Protein AF-A0A0N8JZ77-F1 (afdb_monomer)

Radius of gyration: 32.62 Å; Cα contacts (8 Å, |Δi|>4): 196; chains: 1; bounding box: 46×74×104 Å

InterPro domains:
  IPR001368 TNFR/NGFR cysteine-rich region [PF00020] (87-118)
  IPR001368 TNFR/NGFR cysteine-rich region [PF00020] (121-158)
  IPR001368 TNFR/NGFR cysteine-rich region [PS00652] (81-118)
  IPR001368 TNFR/NGFR cysteine-rich region [PS50050] (80-118)
  IPR001368 TNFR/NGFR cysteine-rich region [SM00208] (81-118)
  IPR001368 TNFR/NGFR cysteine-rich region [SM00208] (121-158)
  IPR017349 Tumour necrosis factor receptor 3 [PTHR47607] (56-156)

Nearest PDB structures (foldseek):
  9cu8-assembly1_B  TM=8.442E-01  e=9.327E-06  Homo sapiens
  4mxw-assembly2_R  TM=9.140E-01  e=1.521E-05  Homo sapiens
  3alq-assembly2_V  TM=8.943E-01  e=3.367E-05  Homo sapiens
  8hlb-assembly1_A  TM=8.455E-01  e=4.570E-05  Homo sapiens
  4mxw-assembly1_S  TM=8.522E-01  e=1.460E-04  Homo sapiens

Foldseek 3Di:
DDDDDDDDDDDDPDDDDDDDDDDDDDDDDDDDDDDDDPDVPVVVVVVVVVVVVVVVVVVVVVVVVVQVVQAWDADDPVLDDPDPQQWDQPVVRNTIAGFDAWQWEFDDPDDNGGGTDIDGADPQFTGQGRHNHHTHGHDDFDVVVVDDDPDDDDNRHD

Mean predicted aligned error: 17.93 Å

Structure (mmCIF, N/CA/C/O backbone):
data_AF-A0A0N8JZ77-F1
#
_entry.id   AF-A0A0N8JZ77-F1
#
loop_
_atom_site.group_PDB
_atom_site.id
_atom_site.type_symbol
_atom_site.label_atom_id
_atom_site.label_alt_id
_atom_site.label_comp_id
_atom_site.label_asym_id
_atom_site.label_entity_id
_atom_site.label_seq_id
_atom_site.pdbx_PDB_ins_code
_atom_site.Cartn_x
_atom_site.Cartn_y
_atom_site.Cartn_z
_atom_site.occupancy
_atom_site.B_iso_or_equiv
_atom_site.auth_seq_id
_atom_site.auth_comp_id
_atom_site.auth_asym_id
_atom_site.auth_atom_id
_atom_site.pdbx_PDB_model_num
ATOM 1 N N . GLU A 1 1 ? -6.854 43.887 65.349 1.00 35.38 1 GLU A N 1
ATOM 2 C CA . GLU A 1 1 ? -5.482 44.044 64.811 1.00 35.38 1 GLU A CA 1
ATOM 3 C C . GLU A 1 1 ? -5.441 43.736 63.310 1.00 35.38 1 GLU A C 1
ATOM 5 O O . GLU A 1 1 ? -6.098 42.796 62.889 1.00 35.38 1 GLU A O 1
ATOM 10 N N . LEU A 1 2 ? -4.995 44.686 62.472 1.00 38.28 2 LEU A N 1
ATOM 11 C CA . LEU A 1 2 ? -3.652 44.780 61.836 1.00 38.28 2 LEU A CA 1
ATOM 12 C C . LEU A 1 2 ? -3.409 43.633 60.824 1.00 38.28 2 LEU A C 1
ATOM 14 O O . LEU A 1 2 ? -3.350 42.488 61.238 1.00 38.28 2 LEU A O 1
ATOM 18 N N . ALA A 1 3 ? -3.403 43.800 59.494 1.00 33.81 3 ALA A N 1
ATOM 19 C CA . ALA A 1 3 ? -2.662 44.680 58.566 1.00 33.81 3 ALA A CA 1
ATOM 20 C C . ALA A 1 3 ? -1.629 43.874 57.737 1.00 33.81 3 ALA A C 1
ATOM 22 O O . ALA A 1 3 ? -0.819 43.148 58.301 1.00 33.81 3 ALA A O 1
ATOM 23 N N . GLY A 1 4 ? -1.626 44.103 56.412 1.00 31.83 4 GLY A N 1
ATOM 24 C CA . GLY A 1 4 ? -0.532 43.811 55.459 1.00 31.83 4 GLY A CA 1
ATOM 25 C C . GLY A 1 4 ? -0.619 42.450 54.749 1.00 31.83 4 GLY A C 1
ATOM 26 O O . GLY A 1 4 ? -0.817 41.437 55.397 1.00 31.83 4 GLY A O 1
ATOM 27 N N . GLY A 1 5 ? -0.479 42.296 53.428 1.00 30.03 5 GLY A N 1
ATOM 28 C CA . GLY A 1 5 ? -0.025 43.169 52.337 1.00 30.03 5 GLY A CA 1
ATOM 29 C C . GLY A 1 5 ? 0.777 42.315 51.330 1.00 30.03 5 GLY A C 1
ATOM 30 O O . GLY A 1 5 ? 1.533 41.455 51.769 1.00 30.03 5 GLY A O 1
ATOM 31 N N . GLY A 1 6 ? 0.644 42.513 50.004 1.00 33.69 6 GLY A N 1
ATOM 32 C CA . GLY A 1 6 ? 1.578 41.874 49.050 1.00 33.69 6 GLY A CA 1
ATOM 33 C C . GLY A 1 6 ? 1.158 41.651 47.587 1.00 33.69 6 GLY A C 1
ATOM 34 O O . GLY A 1 6 ? 1.117 40.514 47.145 1.00 33.69 6 GLY A O 1
ATOM 35 N N . ASN A 1 7 ? 0.915 42.736 46.843 1.00 32.19 7 ASN A N 1
ATOM 36 C CA . ASN A 1 7 ? 1.095 42.950 45.389 1.00 32.19 7 ASN A CA 1
ATOM 37 C C . ASN A 1 7 ? 0.780 41.849 44.346 1.00 32.19 7 ASN A C 1
ATOM 39 O O . ASN A 1 7 ? 1.612 41.004 44.017 1.00 32.19 7 ASN A O 1
ATOM 43 N N . ALA A 1 8 ? -0.330 42.058 43.626 1.00 36.81 8 ALA A N 1
ATOM 44 C CA . ALA A 1 8 ? -0.489 41.635 42.237 1.00 36.81 8 ALA A CA 1
ATOM 45 C C . ALA A 1 8 ? 0.295 42.582 41.309 1.00 36.81 8 ALA A C 1
ATOM 47 O O . ALA A 1 8 ? 0.098 43.797 41.305 1.00 36.81 8 ALA A O 1
ATOM 48 N N . ARG A 1 9 ? 1.216 42.015 40.530 1.00 40.16 9 ARG A N 1
ATOM 49 C CA . ARG A 1 9 ? 2.041 42.725 39.549 1.00 40.16 9 ARG A CA 1
ATOM 50 C C . ARG A 1 9 ? 1.196 43.092 38.324 1.00 40.16 9 ARG A C 1
ATOM 52 O O . ARG A 1 9 ? 0.743 42.211 37.599 1.00 40.16 9 ARG A O 1
ATOM 59 N N . GLN A 1 10 ? 1.053 44.392 38.070 1.00 38.62 10 GLN A N 1
ATOM 60 C CA . GLN A 1 10 ? 0.702 44.956 36.766 1.00 38.62 10 GLN A CA 1
ATOM 61 C C . GLN A 1 10 ? 1.685 44.457 35.698 1.00 38.62 10 GLN A C 1
ATOM 63 O O . GLN A 1 10 ? 2.901 44.508 35.904 1.00 38.62 10 GLN A O 1
ATOM 68 N N . LYS A 1 11 ? 1.185 44.091 34.514 1.00 37.94 11 LYS A N 1
ATOM 69 C CA . LYS A 1 11 ? 1.985 44.199 33.293 1.00 37.94 11 LYS A CA 1
ATOM 70 C C . LYS A 1 11 ? 1.213 45.013 32.266 1.00 37.94 11 LYS A C 1
ATOM 72 O O . LYS A 1 11 ? 0.262 44.556 31.650 1.00 37.94 11 LYS A O 1
ATO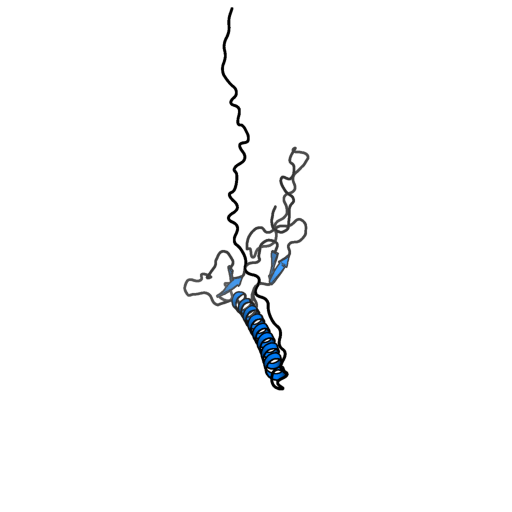M 77 N N . VAL A 1 12 ? 1.637 46.267 32.208 1.00 40.69 12 VAL A N 1
ATOM 78 C CA . VAL A 1 12 ? 1.296 47.306 31.245 1.00 40.69 12 VAL A CA 1
ATOM 79 C C . VAL A 1 12 ? 1.675 46.826 29.842 1.00 40.69 12 VAL A C 1
ATOM 81 O O . VAL A 1 12 ? 2.803 46.378 29.629 1.00 40.69 12 VAL A O 1
ATOM 84 N N . GLU A 1 13 ? 0.746 46.926 28.892 1.00 40.00 13 GLU A N 1
ATOM 85 C CA . GLU A 1 13 ? 1.045 46.851 27.462 1.00 40.00 13 GLU A CA 1
ATOM 86 C C . GLU A 1 13 ? 1.857 48.088 27.068 1.00 40.00 13 GLU A C 1
ATOM 88 O O . GLU A 1 13 ? 1.331 49.187 26.902 1.00 40.00 13 GLU A O 1
ATOM 93 N N . THR A 1 14 ? 3.170 47.923 26.942 1.00 36.72 14 THR A N 1
ATOM 94 C CA . THR A 1 14 ? 4.042 48.911 26.306 1.00 36.72 14 THR A CA 1
ATOM 95 C C . THR A 1 14 ? 4.212 48.537 24.842 1.00 36.72 14 THR A C 1
ATOM 97 O O . THR A 1 14 ? 4.889 47.562 24.518 1.00 36.72 14 THR A O 1
ATOM 100 N N . GLY A 1 15 ? 3.570 49.316 23.969 1.00 35.19 15 GLY A N 1
ATOM 101 C CA . GLY A 1 15 ? 3.707 49.229 22.521 1.00 35.19 15 GLY A CA 1
ATOM 102 C C . GLY A 1 15 ? 5.119 49.590 22.063 1.00 35.19 15 GLY A C 1
ATOM 103 O O . GLY A 1 15 ? 5.633 50.669 22.360 1.00 35.19 15 GLY A O 1
ATOM 104 N N . GLU A 1 16 ? 5.733 48.681 21.315 1.00 36.62 16 GLU A N 1
ATOM 105 C CA . GLU A 1 16 ? 7.033 48.881 20.689 1.00 36.62 16 GLU A CA 1
ATOM 106 C C . GLU A 1 16 ? 6.856 49.645 19.366 1.00 36.62 16 GLU A C 1
ATOM 108 O O . GLU A 1 16 ? 6.202 49.190 18.424 1.00 36.62 16 GLU A O 1
ATOM 113 N N . LYS A 1 17 ? 7.417 50.859 19.312 1.00 34.12 17 LYS A N 1
ATOM 114 C CA . LYS A 1 17 ? 7.548 51.660 18.089 1.00 34.12 17 LYS A CA 1
ATOM 115 C C . LYS A 1 17 ? 8.532 50.967 17.146 1.00 34.12 17 LYS A C 1
ATOM 117 O O . LYS A 1 17 ? 9.735 50.993 17.379 1.00 34.12 17 LYS A O 1
ATOM 122 N N . VAL A 1 18 ? 8.028 50.423 16.042 1.00 40.19 18 VAL A N 1
ATOM 123 C CA . VAL A 1 18 ? 8.867 49.985 14.919 1.00 40.19 18 VAL A CA 1
ATOM 124 C C . VAL A 1 18 ? 9.172 51.187 14.019 1.00 40.19 18 VAL A C 1
ATOM 126 O O . VAL A 1 18 ? 8.307 51.705 13.308 1.00 40.19 18 VAL A O 1
ATOM 129 N N . GLU A 1 19 ? 10.427 51.628 14.079 1.00 37.41 19 GLU A N 1
ATOM 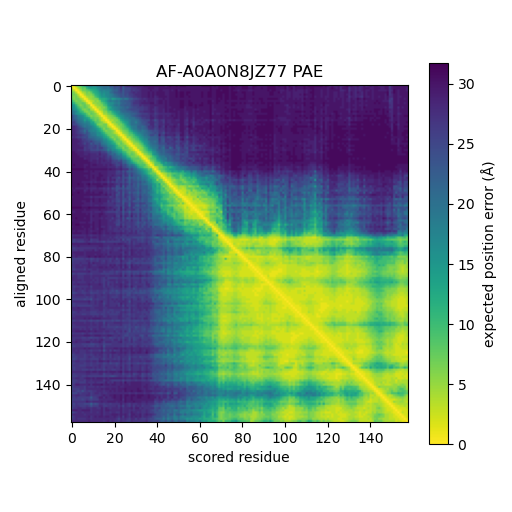130 C CA . GLU A 1 19 ? 11.068 52.659 13.258 1.00 37.41 19 GLU A CA 1
ATOM 131 C C . GLU A 1 19 ? 10.948 52.324 11.752 1.00 37.41 19 GLU A C 1
ATOM 133 O O . GLU A 1 19 ? 11.615 51.427 11.229 1.00 37.41 19 GLU A O 1
ATOM 138 N N . ARG A 1 20 ? 10.095 53.046 11.014 1.00 37.34 20 ARG A N 1
ATOM 139 C CA . ARG A 1 20 ? 9.972 52.905 9.552 1.00 37.34 20 ARG A CA 1
ATOM 140 C C . ARG A 1 20 ? 11.119 53.633 8.846 1.00 37.34 20 ARG A C 1
ATOM 142 O O . ARG A 1 20 ? 11.042 54.836 8.602 1.00 37.34 20 ARG A O 1
ATOM 149 N N . ARG A 1 21 ? 12.152 52.899 8.417 1.00 39.47 21 ARG A N 1
ATOM 150 C CA . ARG A 1 21 ? 13.125 53.400 7.430 1.00 39.47 21 ARG A CA 1
ATOM 151 C C . ARG A 1 21 ? 12.467 53.534 6.054 1.00 39.47 21 ARG A C 1
ATOM 153 O O . ARG A 1 21 ? 12.185 52.554 5.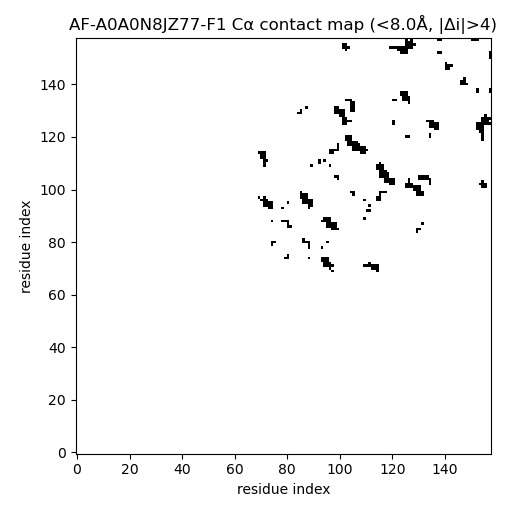370 1.00 39.47 21 ARG A O 1
ATOM 160 N N . SER A 1 22 ? 12.246 54.783 5.662 1.00 34.75 22 SER A N 1
ATOM 161 C CA . SER A 1 22 ? 11.763 55.205 4.348 1.00 34.75 22 SER A CA 1
ATOM 162 C C . SER A 1 22 ? 12.806 54.901 3.264 1.00 34.75 22 SER A C 1
ATOM 164 O O . SER A 1 22 ? 13.827 55.580 3.161 1.00 34.75 22 SER A O 1
ATOM 166 N N . THR A 1 23 ? 12.570 53.872 2.447 1.00 41.81 23 THR A N 1
ATOM 167 C CA . THR A 1 23 ? 13.334 53.626 1.217 1.00 41.81 23 THR A CA 1
ATOM 168 C C . THR A 1 23 ? 12.609 54.273 0.038 1.00 41.81 23 THR A C 1
ATOM 170 O O . THR A 1 23 ? 11.522 53.882 -0.381 1.00 41.81 23 THR A O 1
ATOM 173 N N . ARG A 1 24 ? 13.214 55.340 -0.486 1.00 43.97 24 ARG A N 1
ATOM 174 C CA . ARG A 1 24 ? 12.722 56.126 -1.620 1.00 43.97 24 ARG A CA 1
ATOM 175 C C . ARG A 1 24 ? 12.931 55.327 -2.917 1.00 43.97 24 ARG A C 1
ATOM 177 O O . ARG A 1 24 ? 14.010 55.370 -3.502 1.00 43.97 24 ARG A O 1
ATOM 184 N N . ILE A 1 25 ? 11.909 54.603 -3.377 1.00 44.00 25 ILE A N 1
ATOM 185 C CA . ILE A 1 25 ? 11.924 53.907 -4.675 1.00 44.00 25 ILE A CA 1
ATOM 186 C C . ILE A 1 25 ? 11.854 54.959 -5.795 1.00 44.00 25 ILE A C 1
ATOM 188 O O . ILE A 1 25 ? 10.845 55.647 -5.963 1.00 44.00 25 ILE A O 1
ATOM 192 N N . ARG A 1 26 ? 12.934 55.110 -6.572 1.00 42.09 26 ARG A N 1
ATOM 193 C CA . ARG A 1 26 ? 12.943 55.935 -7.790 1.00 42.09 26 ARG A CA 1
ATOM 194 C C . ARG A 1 26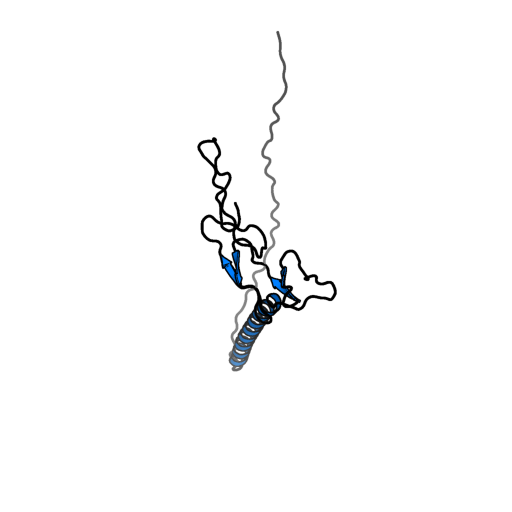 ? 12.083 55.244 -8.857 1.00 42.09 26 ARG A C 1
ATOM 196 O O . ARG A 1 26 ? 12.451 54.188 -9.357 1.00 42.09 26 ARG A O 1
ATOM 203 N N . ARG A 1 27 ? 10.945 55.845 -9.219 1.00 43.69 27 ARG A N 1
ATOM 204 C CA . ARG A 1 27 ? 10.148 55.445 -10.392 1.00 43.69 27 ARG A CA 1
ATOM 205 C C . ARG A 1 27 ? 10.964 55.704 -11.663 1.00 43.69 27 ARG A C 1
ATOM 207 O O . ARG A 1 27 ? 11.179 56.858 -12.027 1.00 43.69 27 ARG A O 1
ATOM 214 N N . ALA A 1 28 ? 11.406 54.645 -12.335 1.00 42.06 28 ALA A N 1
ATOM 215 C CA . ALA A 1 28 ? 11.951 54.746 -13.683 1.00 42.06 28 ALA A CA 1
ATOM 216 C C . ALA A 1 28 ? 10.802 55.045 -14.662 1.00 42.06 28 ALA A C 1
ATOM 218 O O . ALA A 1 28 ? 9.842 54.283 -14.763 1.00 42.06 28 ALA A O 1
ATOM 219 N N . ARG A 1 29 ? 10.878 56.185 -15.356 1.00 39.66 29 ARG A N 1
ATOM 220 C CA . ARG A 1 29 ? 9.988 56.523 -16.473 1.00 39.66 29 ARG A CA 1
ATOM 221 C C . ARG A 1 29 ? 10.429 55.701 -17.684 1.00 39.66 29 ARG A C 1
ATOM 223 O O . ARG A 1 29 ? 11.474 55.980 -18.262 1.00 39.66 29 ARG A O 1
ATOM 230 N N . PHE A 1 30 ? 9.646 54.691 -18.047 1.00 38.84 30 PHE A N 1
ATOM 231 C CA . PHE A 1 30 ? 9.861 53.917 -19.267 1.00 38.84 30 PHE A CA 1
ATOM 232 C C . PHE A 1 30 ? 9.288 54.709 -20.451 1.00 38.84 30 PHE A C 1
ATOM 234 O O . PHE A 1 30 ? 8.075 54.775 -20.646 1.00 38.84 30 PHE A O 1
ATOM 241 N N . VAL A 1 31 ? 10.158 55.390 -21.197 1.00 41.50 31 VAL A N 1
ATOM 242 C CA . VAL A 1 31 ? 9.792 56.076 -22.442 1.00 41.50 31 VAL A CA 1
ATOM 243 C C . VAL A 1 31 ? 9.739 55.021 -23.543 1.00 41.50 31 VAL A C 1
ATOM 245 O O . VAL A 1 31 ? 10.772 54.553 -24.010 1.00 41.50 31 VAL A O 1
ATOM 248 N N . SER A 1 32 ? 8.532 54.633 -23.948 1.00 38.22 32 SER A N 1
ATOM 249 C CA . SER A 1 32 ? 8.336 53.756 -25.103 1.00 38.22 32 SER A CA 1
ATOM 250 C C . SER A 1 32 ? 8.463 54.585 -26.382 1.00 38.22 32 SER A C 1
ATOM 252 O O . SER A 1 32 ? 7.534 55.295 -26.760 1.00 38.22 32 SER A O 1
ATOM 254 N N . ARG A 1 33 ? 9.622 54.522 -27.044 1.00 40.34 33 ARG A N 1
ATOM 255 C CA . ARG A 1 33 ? 9.764 54.900 -28.457 1.00 40.34 33 ARG A CA 1
ATOM 256 C C . ARG A 1 33 ? 9.737 53.620 -29.284 1.00 40.34 33 ARG A C 1
ATOM 258 O O . ARG A 1 33 ? 10.669 52.827 -29.222 1.00 40.34 33 ARG A O 1
ATOM 265 N N . GLY A 1 34 ? 8.648 53.423 -30.022 1.00 40.91 34 GLY A N 1
ATOM 266 C CA . GLY A 1 34 ? 8.541 52.373 -31.025 1.00 40.91 34 GLY A CA 1
ATOM 267 C C . GLY A 1 34 ? 9.356 52.718 -32.269 1.00 40.91 34 GLY A C 1
ATOM 268 O O . GLY A 1 34 ? 9.287 53.841 -32.766 1.00 40.91 34 GLY A O 1
ATOM 269 N N . VAL A 1 35 ? 10.089 51.733 -32.782 1.00 40.06 35 VAL A N 1
ATOM 270 C CA . VAL A 1 35 ? 10.573 51.691 -34.165 1.00 40.06 35 VAL A CA 1
ATOM 271 C C . VAL A 1 35 ? 10.289 50.278 -34.675 1.00 40.06 35 VAL A C 1
ATOM 273 O O . VAL A 1 35 ? 10.800 49.305 -34.130 1.00 40.06 35 VAL A O 1
ATOM 276 N N . LEU A 1 36 ? 9.412 50.171 -35.678 1.00 47.47 36 LEU A N 1
ATOM 277 C CA . LEU A 1 36 ? 9.063 48.922 -36.359 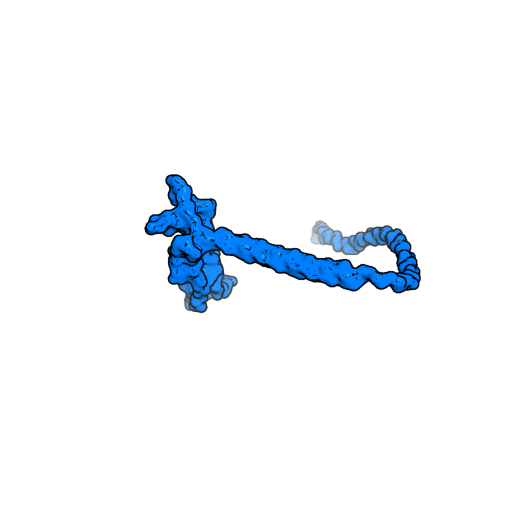1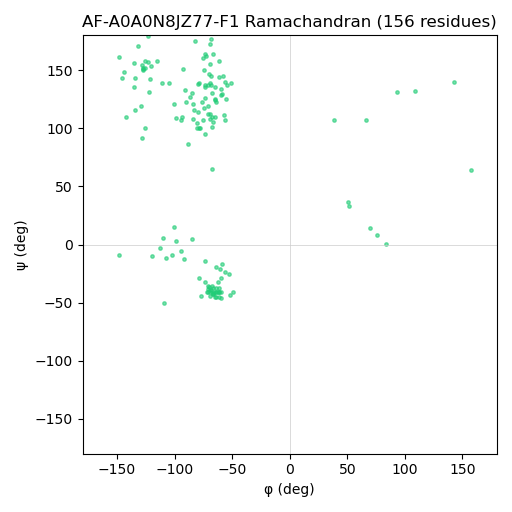.00 47.47 36 LEU A CA 1
ATOM 278 C C . LEU A 1 36 ? 10.291 48.343 -37.086 1.00 47.47 36 LEU A C 1
ATOM 280 O O . LEU A 1 36 ? 10.814 48.976 -38.002 1.00 47.47 36 LEU A O 1
ATOM 284 N N . GLY A 1 37 ? 10.677 47.107 -36.755 1.00 35.22 37 GLY A N 1
ATOM 285 C CA . GLY A 1 37 ? 11.645 46.300 -37.507 1.00 35.22 37 GLY A CA 1
ATOM 286 C C . GLY A 1 37 ? 11.090 44.902 -37.804 1.00 35.22 37 GLY A C 1
ATOM 287 O O . GLY A 1 37 ? 10.762 44.144 -36.896 1.00 35.22 37 GLY A O 1
ATOM 288 N N . ARG A 1 38 ? 10.961 44.548 -39.089 1.00 44.50 38 ARG A N 1
ATOM 289 C CA . ARG A 1 38 ? 10.396 43.285 -39.616 1.00 44.50 38 ARG A CA 1
ATOM 290 C C . ARG A 1 38 ? 11.259 42.034 -39.309 1.00 44.50 38 ARG A C 1
ATOM 292 O O . ARG A 1 38 ? 11.759 41.404 -40.236 1.00 44.50 38 ARG A O 1
ATOM 299 N N . GLY A 1 39 ? 11.419 41.643 -38.039 1.00 47.19 39 GLY A N 1
ATOM 300 C CA . GLY A 1 39 ? 12.240 40.474 -37.654 1.00 47.19 39 GLY A CA 1
ATOM 301 C C . GLY A 1 39 ? 11.819 39.675 -36.406 1.00 47.19 39 GLY A C 1
ATOM 302 O O . GLY A 1 39 ? 12.348 38.590 -36.184 1.00 47.19 39 GLY A O 1
ATOM 303 N N . GLU A 1 40 ? 10.854 40.134 -35.603 1.00 42.38 40 GLU A N 1
ATOM 304 C CA . GLU A 1 40 ? 10.616 39.591 -34.243 1.00 42.38 40 GLU A CA 1
ATOM 305 C C . GLU A 1 40 ? 9.545 38.488 -34.115 1.00 42.38 40 GLU A C 1
ATOM 307 O O . GLU A 1 40 ? 9.395 37.878 -33.053 1.00 42.38 40 GLU A O 1
ATOM 312 N N . VAL A 1 41 ? 8.809 38.161 -35.182 1.00 43.09 41 VAL A N 1
ATOM 313 C CA . VAL A 1 41 ? 7.737 37.143 -35.104 1.00 43.09 41 VAL A CA 1
ATOM 314 C C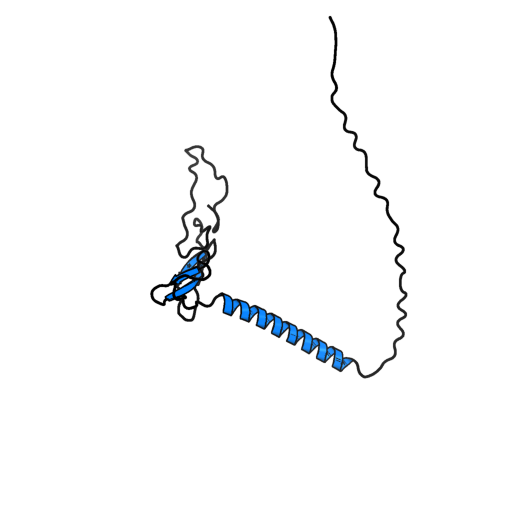 . VAL A 1 41 ? 8.299 35.712 -35.133 1.00 43.09 41 VAL A C 1
ATOM 316 O O . VAL A 1 41 ? 7.734 34.809 -34.522 1.00 43.09 41 VAL A O 1
ATOM 319 N N . ARG A 1 42 ? 9.453 35.481 -35.782 1.00 44.03 42 ARG A N 1
ATOM 320 C CA . ARG A 1 42 ? 10.078 34.144 -35.824 1.00 44.03 42 ARG A CA 1
ATOM 321 C C . ARG A 1 42 ? 10.685 33.743 -34.483 1.00 44.03 42 ARG A C 1
ATOM 323 O O . ARG A 1 42 ? 10.504 32.602 -34.086 1.00 44.03 42 ARG A O 1
ATOM 330 N N . HIS A 1 43 ? 11.345 34.665 -33.779 1.00 42.28 43 HIS A N 1
ATOM 331 C CA . HIS A 1 43 ? 11.992 34.385 -32.491 1.00 42.28 43 HIS A CA 1
ATOM 332 C C . HIS A 1 43 ? 10.991 34.153 -31.358 1.00 42.28 43 HIS A C 1
ATOM 334 O O . HIS A 1 43 ? 11.191 33.269 -30.534 1.00 42.28 43 HIS A O 1
ATOM 340 N N . THR A 1 44 ? 9.882 34.891 -31.326 1.00 47.59 44 THR A N 1
ATOM 341 C CA . THR A 1 44 ? 8.823 34.631 -30.343 1.00 47.59 44 THR A CA 1
ATOM 342 C C . THR A 1 44 ? 8.159 33.279 -30.613 1.00 47.59 44 THR A C 1
ATOM 344 O O . THR A 1 44 ? 8.006 32.493 -29.685 1.00 47.59 44 THR A O 1
ATOM 347 N N . PHE A 1 45 ? 7.873 32.925 -31.872 1.00 46.41 45 PHE A N 1
ATOM 348 C CA . PHE A 1 45 ? 7.277 31.631 -32.240 1.00 46.41 45 PHE A CA 1
ATOM 349 C C . PHE A 1 45 ? 8.220 30.428 -32.018 1.00 46.41 45 PHE A C 1
ATOM 351 O O . PHE A 1 45 ? 7.787 29.383 -31.522 1.00 46.41 45 PHE A O 1
ATOM 358 N N . THR A 1 46 ? 9.521 30.557 -32.314 1.00 53.44 46 THR A N 1
ATOM 359 C CA . THR A 1 46 ? 10.528 29.527 -31.989 1.00 53.44 46 THR A CA 1
ATOM 360 C C . THR A 1 46 ? 10.740 29.397 -30.484 1.00 53.44 46 THR A C 1
ATOM 362 O O . THR A 1 46 ? 10.872 28.280 -29.997 1.00 53.44 46 THR A O 1
ATOM 365 N N . MET A 1 47 ? 10.680 30.495 -29.723 1.00 53.78 47 MET A N 1
ATOM 366 C CA . MET A 1 47 ? 10.731 30.451 -28.261 1.00 53.78 47 MET A CA 1
ATOM 367 C C . MET A 1 47 ? 9.463 29.826 -27.675 1.00 53.78 47 MET A C 1
ATOM 369 O O . MET A 1 47 ? 9.577 28.935 -26.846 1.00 53.78 47 MET A O 1
ATOM 373 N N . PHE A 1 48 ? 8.256 30.174 -28.135 1.00 53.19 48 PHE A N 1
ATOM 374 C CA . PHE A 1 48 ? 7.007 29.540 -27.682 1.00 53.19 48 PHE A CA 1
ATOM 375 C C . PHE A 1 48 ? 6.969 28.035 -27.987 1.00 53.19 48 PHE A C 1
ATOM 377 O O . PHE A 1 48 ? 6.541 27.244 -27.144 1.00 53.19 48 PHE A O 1
ATOM 384 N N . THR A 1 49 ? 7.442 27.616 -29.164 1.00 55.22 49 THR A N 1
ATOM 385 C CA . THR A 1 49 ? 7.558 26.190 -29.510 1.00 55.22 49 THR A CA 1
ATOM 386 C C . THR A 1 49 ? 8.675 25.495 -28.732 1.00 55.22 49 THR A C 1
ATOM 388 O O . THR A 1 49 ? 8.479 24.357 -28.317 1.00 55.22 49 THR A O 1
ATOM 391 N N . ALA A 1 50 ? 9.797 26.163 -28.450 1.00 60.28 50 ALA A N 1
ATOM 392 C CA . ALA A 1 50 ? 10.853 25.653 -27.578 1.00 60.28 50 ALA A CA 1
ATOM 393 C C . ALA A 1 50 ? 10.392 25.537 -26.118 1.00 60.28 50 ALA A C 1
ATOM 395 O O . ALA A 1 50 ? 10.616 24.500 -25.518 1.00 60.28 50 ALA A O 1
ATOM 396 N N . PHE A 1 51 ? 9.672 26.513 -25.560 1.00 60.25 51 PHE A N 1
ATOM 397 C CA . PHE A 1 51 ? 9.101 26.449 -24.210 1.00 60.25 51 PHE A CA 1
ATOM 398 C C . PHE A 1 51 ? 8.031 25.368 -24.090 1.00 60.25 51 PHE A C 1
ATOM 400 O O . PHE A 1 51 ? 8.022 24.635 -23.105 1.00 60.25 51 PHE A O 1
ATOM 407 N N . ARG A 1 52 ? 7.156 25.213 -25.095 1.00 60.25 52 ARG A N 1
ATOM 408 C CA . ARG A 1 52 ? 6.206 24.091 -25.136 1.00 60.25 52 ARG A CA 1
ATOM 409 C C . ARG A 1 52 ? 6.923 22.748 -25.256 1.00 60.25 52 ARG A C 1
ATOM 411 O O . ARG A 1 52 ? 6.545 21.821 -24.557 1.00 60.25 52 ARG A O 1
ATOM 418 N N . LYS A 1 53 ? 7.979 22.642 -26.069 1.00 64.12 53 LYS A N 1
ATOM 419 C CA . LYS A 1 53 ? 8.821 21.436 -26.146 1.00 64.12 53 LYS A CA 1
ATOM 420 C C . LYS A 1 53 ? 9.546 21.162 -24.828 1.00 64.12 53 LYS A C 1
ATOM 422 O O . LYS A 1 53 ? 9.498 20.036 -24.366 1.00 64.12 53 LYS A O 1
ATOM 427 N N . ILE A 1 54 ? 10.145 22.165 -24.190 1.00 68.19 54 ILE A N 1
ATOM 428 C CA . ILE A 1 54 ? 10.811 22.048 -22.884 1.00 68.19 54 ILE A CA 1
ATOM 429 C C . ILE A 1 54 ? 9.807 21.625 -21.809 1.00 68.19 54 ILE A C 1
ATOM 431 O O . ILE A 1 54 ? 10.130 20.746 -21.022 1.00 68.19 54 ILE A O 1
ATOM 435 N N . GLN A 1 55 ? 8.585 22.171 -21.810 1.00 71.88 55 GLN A N 1
ATOM 436 C CA . GLN A 1 55 ? 7.513 21.738 -20.907 1.00 71.88 55 GLN A CA 1
ATOM 437 C C . GLN A 1 55 ? 7.029 20.309 -21.189 1.00 71.88 55 GLN A C 1
ATOM 439 O O . GLN A 1 55 ? 6.726 19.562 -20.268 1.00 71.88 55 GLN A O 1
ATOM 444 N N . LEU A 1 56 ? 6.964 19.893 -22.454 1.00 72.19 56 LEU A N 1
ATOM 445 C CA . LEU A 1 56 ? 6.625 18.513 -22.809 1.00 72.19 56 LEU A CA 1
ATOM 446 C C . LEU A 1 56 ? 7.745 17.540 -22.424 1.00 72.19 56 LEU A C 1
ATOM 448 O O . LEU A 1 56 ? 7.452 16.455 -21.936 1.00 72.19 56 LEU A O 1
ATOM 452 N N . VAL A 1 57 ? 9.012 17.926 -22.597 1.00 79.25 57 VAL A N 1
ATOM 453 C CA . VAL A 1 57 ? 10.172 17.127 -22.181 1.00 79.25 57 VAL A CA 1
ATOM 454 C C . VAL A 1 57 ? 10.269 17.064 -20.657 1.00 79.25 57 VAL A C 1
ATOM 456 O O . VAL A 1 57 ? 10.519 15.988 -20.128 1.00 79.25 57 VAL A O 1
ATOM 459 N N . SER A 1 58 ? 10.024 18.159 -19.931 1.00 73.56 58 SER A N 1
ATOM 460 C CA . SER A 1 58 ? 10.005 18.153 -18.463 1.00 73.56 58 SER A CA 1
ATOM 461 C C . SER A 1 58 ? 8.866 17.288 -17.923 1.00 73.56 58 SER A C 1
ATOM 463 O O . SER A 1 58 ? 9.110 16.448 -17.060 1.00 73.56 58 SER A O 1
ATOM 465 N N . LEU A 1 59 ? 7.650 17.412 -18.470 1.00 73.38 59 LEU A N 1
ATOM 466 C CA . LEU A 1 59 ? 6.530 16.528 -18.146 1.00 73.38 59 LEU A CA 1
ATOM 467 C C . LEU A 1 59 ? 6.868 15.072 -18.481 1.00 73.38 59 LEU A C 1
ATOM 469 O O . LEU A 1 59 ? 6.668 14.213 -17.634 1.00 73.38 59 LEU A O 1
ATOM 473 N N . ALA A 1 60 ? 7.437 14.779 -19.653 1.00 74.69 60 ALA A N 1
ATOM 474 C CA . ALA A 1 60 ? 7.845 13.425 -20.027 1.00 74.69 60 ALA A CA 1
ATOM 475 C C . ALA A 1 60 ? 8.924 12.854 -19.089 1.00 74.69 60 ALA A C 1
ATOM 477 O O . ALA A 1 60 ? 8.820 11.700 -18.687 1.00 74.69 60 ALA A O 1
ATOM 478 N N . LEU A 1 61 ? 9.912 13.656 -18.676 1.00 72.56 61 LEU A N 1
ATOM 479 C CA . LEU A 1 61 ? 10.918 13.285 -17.672 1.00 72.56 61 LEU A CA 1
ATOM 480 C C . LEU A 1 61 ? 10.272 12.975 -16.312 1.00 72.56 61 LEU A C 1
ATOM 482 O O . LEU A 1 61 ? 10.587 11.955 -15.708 1.00 72.56 61 LEU A O 1
ATOM 486 N N . LEU A 1 62 ? 9.327 13.802 -15.853 1.00 67.31 62 LEU A N 1
ATOM 487 C CA . LEU A 1 62 ? 8.534 13.550 -14.641 1.00 67.31 62 LEU A CA 1
ATOM 488 C C . LEU A 1 62 ? 7.723 12.244 -14.743 1.00 67.31 62 LEU A C 1
ATOM 490 O O . LEU A 1 62 ? 7.659 11.484 -13.779 1.00 67.31 62 LEU A O 1
ATOM 494 N N . GLN A 1 63 ? 7.131 11.955 -15.906 1.00 64.75 63 GLN A N 1
ATOM 495 C CA . GLN A 1 63 ? 6.412 10.699 -16.158 1.00 64.75 63 GLN A CA 1
ATOM 496 C C . GLN A 1 63 ? 7.364 9.486 -16.156 1.00 64.75 63 GLN A C 1
ATOM 498 O O . GLN A 1 63 ? 7.042 8.463 -15.552 1.00 64.75 63 GLN A O 1
ATOM 503 N N . LEU A 1 64 ? 8.554 9.614 -16.757 1.00 62.41 64 LEU A N 1
ATOM 504 C CA . LEU A 1 64 ? 9.594 8.576 -16.784 1.00 62.41 64 LEU A CA 1
ATOM 505 C C . LEU A 1 64 ? 10.085 8.217 -15.371 1.00 62.41 64 LEU A C 1
ATOM 507 O O . LEU A 1 64 ? 10.292 7.042 -15.082 1.00 62.41 64 LEU A O 1
ATOM 511 N N . VAL A 1 65 ? 10.205 9.194 -14.464 1.00 64.19 65 VAL A N 1
ATOM 512 C CA . VAL A 1 65 ? 10.594 8.943 -13.061 1.00 64.19 65 VAL A CA 1
ATOM 513 C C . VAL A 1 65 ? 9.549 8.089 -12.330 1.00 64.19 65 VAL A C 1
ATOM 515 O O . VAL A 1 65 ? 9.917 7.153 -11.624 1.00 64.19 65 VAL A O 1
ATOM 518 N N . ASN A 1 66 ? 8.252 8.334 -12.544 1.00 58.84 66 ASN A N 1
ATOM 519 C CA . ASN A 1 66 ? 7.184 7.540 -11.917 1.00 58.84 66 ASN A CA 1
ATOM 520 C C . ASN A 1 66 ? 7.190 6.074 -12.380 1.00 58.84 66 ASN A C 1
ATOM 522 O O . ASN A 1 66 ? 6.942 5.175 -11.574 1.00 58.84 66 ASN A O 1
ATOM 526 N N . GLN A 1 67 ? 7.497 5.834 -13.660 1.00 56.44 67 GLN A N 1
ATOM 527 C CA . GLN A 1 67 ? 7.592 4.488 -14.229 1.00 56.44 67 GLN A CA 1
ATOM 528 C C . GLN A 1 67 ? 8.819 3.734 -13.706 1.00 56.44 67 GLN A C 1
ATOM 530 O O . GLN A 1 67 ? 8.733 2.545 -13.431 1.00 56.44 67 GLN A O 1
ATOM 535 N N . VAL A 1 68 ? 9.942 4.422 -13.490 1.00 58.50 68 VAL A N 1
ATOM 536 C CA . VAL A 1 68 ? 11.148 3.808 -12.915 1.00 58.50 68 VAL A CA 1
ATOM 537 C C . VAL A 1 68 ? 10.953 3.475 -11.431 1.00 58.50 68 VAL A C 1
ATOM 539 O O . VAL A 1 68 ? 11.339 2.395 -10.993 1.00 58.50 68 VAL A O 1
ATOM 542 N N . CYS A 1 69 ? 10.304 4.347 -10.655 1.00 59.34 69 CYS A N 1
ATOM 543 C CA . CYS A 1 69 ? 10.138 4.156 -9.209 1.00 59.34 69 CYS A CA 1
ATOM 544 C C . CYS A 1 69 ? 9.116 3.079 -8.808 1.00 59.34 69 CYS A C 1
ATOM 546 O O . CYS A 1 69 ? 9.100 2.685 -7.646 1.00 59.34 69 CYS A O 1
ATOM 548 N N . THR A 1 70 ? 8.269 2.622 -9.734 1.00 63.53 70 THR A N 1
ATOM 549 C CA . THR A 1 70 ? 7.225 1.612 -9.475 1.00 63.53 70 THR A CA 1
ATOM 550 C C . THR A 1 70 ? 7.519 0.268 -10.133 1.00 63.53 70 THR A C 1
ATOM 552 O O . THR A 1 70 ? 6.688 -0.625 -10.098 1.00 63.53 70 THR A O 1
ATOM 555 N N . THR A 1 71 ? 8.684 0.069 -10.752 1.00 75.12 71 THR A N 1
ATOM 556 C CA . THR A 1 71 ? 8.980 -1.236 -11.365 1.00 75.12 71 THR A CA 1
ATOM 557 C C . THR A 1 71 ? 9.546 -2.217 -10.339 1.00 75.12 71 THR A C 1
ATOM 559 O O . THR A 1 71 ? 10.479 -1.866 -9.612 1.00 75.12 71 THR A O 1
ATOM 562 N N . PRO A 1 72 ? 9.010 -3.450 -10.264 1.00 85.69 72 PRO A N 1
ATOM 563 C CA . PRO A 1 72 ? 9.606 -4.487 -9.440 1.00 85.69 72 PRO A CA 1
ATOM 564 C C . PRO A 1 72 ? 10.992 -4.840 -9.984 1.00 85.69 72 PRO A C 1
ATOM 566 O O . PRO A 1 72 ? 11.179 -4.992 -11.191 1.00 85.69 72 PRO A O 1
ATOM 569 N N . TYR A 1 73 ? 11.968 -4.965 -9.090 1.00 88.56 73 TYR A N 1
ATOM 570 C CA . TYR A 1 73 ? 13.362 -5.246 -9.438 1.00 88.56 73 TYR A CA 1
ATOM 571 C C . TYR A 1 73 ? 13.852 -6.515 -8.741 1.00 88.56 73 TYR A C 1
ATOM 573 O O . TYR A 1 73 ? 13.293 -6.942 -7.730 1.00 88.56 73 TYR A O 1
ATOM 581 N N . LEU A 1 74 ? 14.883 -7.146 -9.302 1.00 88.88 74 LEU A N 1
ATOM 582 C CA . LEU A 1 74 ? 15.459 -8.371 -8.747 1.00 88.88 74 LEU A CA 1
ATOM 583 C C . LEU A 1 74 ? 16.184 -8.081 -7.433 1.00 88.88 74 LEU A C 1
ATOM 585 O O . LEU A 1 74 ? 16.876 -7.075 -7.300 1.00 88.88 74 LEU A O 1
ATOM 589 N N . VAL A 1 75 ? 16.020 -8.976 -6.466 1.00 90.75 75 VAL A N 1
ATOM 590 C CA . VAL A 1 75 ? 16.672 -8.869 -5.162 1.00 90.75 75 VAL A CA 1
ATOM 591 C C . VAL A 1 75 ? 18.184 -9.121 -5.259 1.00 90.75 75 VAL A C 1
ATOM 593 O O . VAL A 1 75 ? 18.636 -9.950 -6.048 1.00 90.75 75 VAL A O 1
ATOM 596 N N . ASP A 1 76 ? 18.966 -8.438 -4.421 1.00 86.88 76 ASP A N 1
ATOM 597 C CA . ASP A 1 76 ? 20.413 -8.651 -4.309 1.00 86.88 76 ASP A CA 1
ATOM 598 C C . ASP A 1 76 ? 20.760 -10.015 -3.675 1.00 86.88 76 ASP A C 1
ATOM 600 O O . ASP A 1 76 ? 19.910 -10.696 -3.091 1.00 86.88 76 ASP A O 1
ATOM 604 N N . SER A 1 77 ? 22.050 -10.379 -3.671 1.00 86.06 77 SER A N 1
ATOM 605 C CA . SER A 1 77 ? 22.576 -11.627 -3.081 1.00 86.06 77 SER A CA 1
ATOM 606 C C . SER A 1 77 ? 22.164 -11.867 -1.620 1.00 86.06 77 SER A C 1
ATOM 608 O O . SER A 1 77 ? 22.088 -13.009 -1.173 1.00 86.06 77 SER A O 1
ATOM 610 N N . ASN A 1 78 ? 21.853 -10.800 -0.877 1.00 85.12 78 ASN A N 1
ATOM 611 C CA . ASN A 1 78 ? 21.428 -10.860 0.524 1.00 85.12 78 ASN A CA 1
ATOM 612 C C . ASN A 1 78 ? 19.917 -11.105 0.704 1.00 85.12 78 ASN A C 1
ATOM 614 O O . ASN A 1 78 ? 19.429 -11.039 1.832 1.00 85.12 78 ASN A O 1
ATOM 618 N N . LYS A 1 79 ? 19.162 -11.335 -0.383 1.00 84.25 79 LYS A N 1
ATOM 619 C CA . LYS A 1 79 ? 17.701 -11.543 -0.378 1.00 84.25 79 LYS A CA 1
ATOM 620 C C . LYS A 1 79 ? 16.927 -10.444 0.367 1.00 84.25 79 LYS A C 1
ATOM 622 O O . LYS A 1 79 ? 15.900 -10.700 0.993 1.00 84.25 79 LYS A O 1
ATOM 627 N N . LYS A 1 80 ? 17.422 -9.205 0.317 1.00 88.56 80 LYS A N 1
ATOM 628 C CA . LYS A 1 80 ? 16.827 -8.057 1.003 1.00 88.56 80 LYS A CA 1
ATOM 629 C C . LYS A 1 80 ? 16.481 -6.966 0.004 1.00 88.56 80 LYS A C 1
ATOM 631 O O . LYS A 1 80 ? 17.317 -6.575 -0.798 1.00 88.56 80 LYS A O 1
ATOM 636 N N . CYS A 1 81 ? 15.258 -6.458 0.099 1.00 90.12 81 CYS A N 1
ATOM 637 C CA . CYS A 1 81 ? 14.827 -5.310 -0.686 1.00 90.12 81 CYS A CA 1
ATOM 638 C C . CYS A 1 81 ? 15.430 -4.012 -0.149 1.00 90.12 81 CYS A C 1
ATOM 640 O O . CYS A 1 81 ? 15.651 -3.872 1.062 1.00 90.12 81 CYS A O 1
ATOM 642 N N . ARG A 1 82 ? 15.649 -3.051 -1.051 1.00 89.81 82 ARG A N 1
ATOM 643 C CA . ARG A 1 82 ? 16.219 -1.733 -0.762 1.00 89.81 82 ARG A CA 1
ATOM 644 C C . ARG A 1 82 ? 15.484 -1.046 0.379 1.00 89.81 82 ARG A C 1
ATOM 646 O O . ARG A 1 82 ? 16.131 -0.500 1.272 1.00 89.81 82 ARG A O 1
ATOM 653 N N . ASN A 1 83 ? 14.150 -1.098 0.385 1.00 89.25 83 ASN A N 1
ATOM 654 C CA . ASN A 1 83 ? 13.350 -0.529 1.460 1.00 89.25 83 ASN A CA 1
ATOM 655 C C . ASN A 1 83 ? 12.338 -1.524 2.034 1.00 89.25 83 ASN A C 1
ATOM 657 O O . ASN A 1 83 ? 11.175 -1.560 1.653 1.00 89.25 83 ASN A O 1
ATOM 661 N N . SER A 1 84 ? 12.745 -2.252 3.073 1.00 88.06 84 SER A N 1
ATOM 662 C CA . SER A 1 84 ? 11.858 -3.178 3.801 1.00 88.06 84 SER A CA 1
ATOM 663 C C . SER A 1 84 ? 10.603 -2.543 4.433 1.00 88.06 84 SER A C 1
ATOM 665 O O . SER A 1 84 ? 9.663 -3.262 4.782 1.00 88.06 84 SER A O 1
ATOM 667 N N . SER A 1 85 ? 10.550 -1.213 4.596 1.00 88.81 85 SER A N 1
ATOM 668 C CA . SER A 1 85 ? 9.366 -0.517 5.120 1.00 88.81 85 SER A CA 1
ATOM 669 C C . SER A 1 85 ? 8.279 -0.404 4.053 1.00 88.81 85 SER A C 1
ATOM 671 O O . SER A 1 85 ? 7.118 -0.723 4.320 1.00 88.81 85 SER A O 1
ATOM 673 N N . THR A 1 86 ? 8.665 -0.048 2.827 1.00 89.69 86 THR A N 1
ATOM 674 C CA . THR A 1 86 ? 7.752 0.207 1.704 1.00 89.69 86 THR A CA 1
ATOM 675 C C . THR A 1 86 ? 7.676 -0.936 0.704 1.00 89.69 86 THR A C 1
ATOM 677 O O . THR A 1 86 ? 6.800 -0.904 -0.145 1.00 89.69 86 THR A O 1
ATOM 680 N N . GLU A 1 87 ? 8.538 -1.947 0.800 1.00 91.50 87 GLU A N 1
ATOM 681 C CA . GLU A 1 87 ? 8.650 -3.043 -0.170 1.00 91.50 87 GLU A CA 1
ATOM 682 C C . GLU A 1 87 ? 8.587 -4.413 0.517 1.00 91.50 87 GLU A C 1
ATOM 684 O O . GLU A 1 87 ? 8.919 -4.559 1.699 1.00 91.50 87 GLU A O 1
ATOM 689 N N . TYR A 1 88 ? 8.159 -5.429 -0.225 1.00 90.81 88 TYR A N 1
ATOM 690 C CA . TYR A 1 88 ? 8.170 -6.829 0.190 1.00 90.81 88 TYR A CA 1
ATOM 691 C C . TYR A 1 88 ? 8.869 -7.697 -0.859 1.00 90.81 88 TYR A C 1
ATOM 693 O O . TYR A 1 88 ? 8.859 -7.382 -2.048 1.00 90.81 88 TYR A O 1
ATOM 701 N N . LEU A 1 89 ? 9.464 -8.802 -0.407 1.00 91.75 89 LEU A N 1
ATOM 702 C CA . LEU A 1 89 ? 10.072 -9.793 -1.286 1.00 91.75 89 LEU A CA 1
ATOM 703 C C . LEU A 1 89 ? 9.001 -10.768 -1.779 1.00 91.75 89 LEU A C 1
ATOM 705 O O . LEU A 1 89 ? 8.359 -11.460 -0.987 1.00 91.75 89 LEU A O 1
ATOM 709 N N . HIS A 1 90 ? 8.820 -10.844 -3.090 1.00 91.69 90 HIS A N 1
ATOM 710 C CA . HIS A 1 90 ? 8.041 -11.885 -3.733 1.00 91.69 90 HIS A CA 1
ATOM 711 C C . HIS A 1 90 ? 8.946 -13.082 -4.039 1.00 91.69 90 HIS A C 1
ATOM 713 O O . HIS A 1 90 ? 9.499 -13.197 -5.132 1.00 91.69 90 HIS A O 1
ATOM 719 N N . GLU A 1 91 ? 9.095 -13.974 -3.055 1.00 89.94 91 GLU A N 1
ATOM 720 C CA . GLU A 1 91 ? 9.996 -15.137 -3.119 1.00 89.94 91 GLU A CA 1
ATOM 721 C C . GLU A 1 91 ? 9.875 -15.988 -4.398 1.00 89.94 91 GLU A C 1
ATOM 723 O O . GLU A 1 91 ? 10.920 -16.343 -4.940 1.00 89.94 91 GLU A O 1
ATOM 728 N N . PRO A 1 92 ? 8.676 -16.267 -4.957 1.00 90.00 92 PRO A N 1
ATOM 729 C CA . PRO A 1 92 ? 8.563 -17.077 -6.173 1.00 90.00 92 PRO A CA 1
ATOM 730 C C . PRO A 1 92 ? 9.293 -16.499 -7.392 1.00 90.00 92 PRO A C 1
ATOM 732 O O . PRO A 1 92 ? 9.718 -17.258 -8.258 1.00 90.00 92 PRO A O 1
ATOM 735 N N . LEU A 1 93 ? 9.433 -15.171 -7.469 1.00 88.44 93 LEU A N 1
ATOM 736 C CA . LEU A 1 93 ? 10.114 -14.485 -8.575 1.00 88.44 93 LEU A CA 1
ATOM 737 C C . LEU A 1 93 ? 11.422 -13.810 -8.138 1.00 88.44 93 LEU A C 1
ATOM 739 O O . LEU A 1 93 ? 12.105 -13.231 -8.975 1.00 88.44 93 LEU A O 1
ATOM 743 N N . ASN A 1 94 ? 11.772 -13.860 -6.847 1.00 91.50 94 ASN A N 1
ATOM 744 C CA . ASN A 1 94 ? 12.876 -13.096 -6.253 1.00 91.50 94 ASN A CA 1
ATOM 745 C C . ASN A 1 94 ? 12.829 -11.593 -6.600 1.00 91.50 94 ASN A C 1
ATOM 747 O O . ASN A 1 94 ? 13.862 -10.955 -6.808 1.00 91.50 94 ASN A O 1
ATOM 751 N N . LEU A 1 95 ? 11.616 -11.034 -6.663 1.00 92.19 95 LEU A N 1
ATOM 752 C CA . LEU A 1 95 ? 11.375 -9.629 -6.989 1.00 92.19 95 LEU A CA 1
ATOM 753 C C . LEU A 1 95 ? 11.006 -8.830 -5.744 1.00 92.19 95 LEU A C 1
ATOM 755 O O . LEU A 1 95 ? 10.218 -9.279 -4.913 1.00 92.19 95 LEU A O 1
ATOM 759 N N . CYS A 1 96 ? 11.542 -7.623 -5.649 1.00 91.88 96 CYS A N 1
ATOM 760 C CA . CYS A 1 96 ? 11.156 -6.628 -4.666 1.00 91.88 96 CYS A CA 1
ATOM 761 C C . CYS A 1 96 ? 10.032 -5.764 -5.223 1.00 91.88 96 CYS A C 1
ATOM 763 O O . CYS A 1 96 ? 10.179 -5.152 -6.278 1.00 91.88 96 CYS A O 1
ATOM 765 N N . CYS A 1 97 ? 8.912 -5.736 -4.505 1.00 91.38 97 CYS A N 1
ATOM 766 C CA . CYS A 1 97 ? 7.676 -5.104 -4.951 1.00 91.38 97 CYS A CA 1
ATOM 767 C C . CYS A 1 97 ? 7.150 -4.124 -3.910 1.00 91.38 97 CYS A C 1
ATOM 769 O O . CYS A 1 97 ? 7.343 -4.325 -2.708 1.00 91.38 97 CYS A O 1
ATOM 771 N N . SER A 1 98 ? 6.433 -3.093 -4.348 1.00 91.31 98 SER A N 1
ATOM 772 C CA . SER A 1 98 ? 5.922 -2.061 -3.445 1.00 91.31 98 SER A CA 1
ATOM 773 C C . SER A 1 98 ? 4.754 -2.584 -2.612 1.00 91.31 98 SER A C 1
ATOM 775 O O . SER A 1 98 ? 3.853 -3.249 -3.121 1.00 91.31 98 SER A O 1
ATOM 777 N N . LYS A 1 99 ? 4.729 -2.267 -1.319 1.00 92.00 99 LYS A N 1
ATOM 778 C CA . LYS A 1 99 ? 3.560 -2.454 -0.452 1.00 92.00 99 LYS A CA 1
ATOM 779 C C . LYS A 1 99 ? 2.489 -1.421 -0.789 1.00 92.00 99 LYS A C 1
ATOM 781 O O . LYS A 1 99 ? 2.770 -0.370 -1.363 1.00 92.00 99 LYS A O 1
ATOM 786 N N . CYS A 1 100 ? 1.261 -1.691 -0.360 1.00 92.56 100 CYS A N 1
ATOM 787 C CA . CYS A 1 100 ? 0.184 -0.731 -0.517 1.00 92.56 100 CYS A CA 1
ATOM 788 C C . CYS A 1 100 ? 0.256 0.368 0.548 1.00 92.56 100 CYS A C 1
ATOM 790 O O . CYS A 1 100 ? 0.521 0.065 1.717 1.00 92.56 100 CYS A O 1
ATOM 792 N N . PRO A 1 101 ? -0.002 1.632 0.168 1.00 92.44 101 PRO A N 1
AT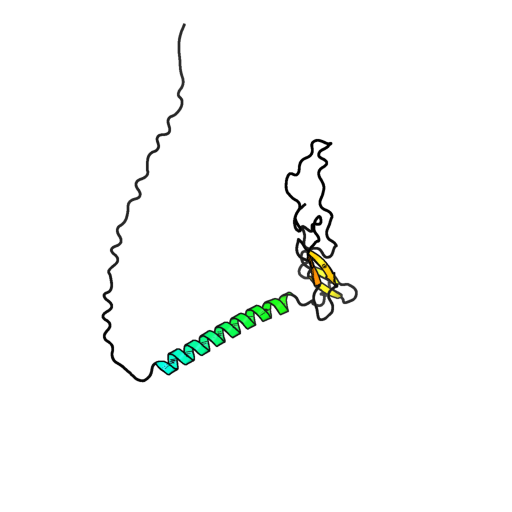OM 793 C CA . PRO A 1 101 ? -0.010 2.746 1.103 1.00 92.44 101 PRO A CA 1
ATOM 794 C C . PRO A 1 101 ? -1.163 2.634 2.114 1.00 92.44 101 PRO A C 1
ATOM 796 O O . PRO A 1 101 ? -2.125 1.892 1.887 1.00 92.44 101 PRO A O 1
ATOM 799 N N . PRO A 1 102 ? -1.107 3.401 3.218 1.00 93.88 102 PRO A N 1
ATOM 800 C CA . PRO A 1 102 ? -2.207 3.491 4.170 1.00 93.88 102 PRO A CA 1
ATOM 801 C C . PRO A 1 102 ? -3.538 3.803 3.472 1.00 93.88 102 PRO A C 1
ATOM 803 O O . PRO A 1 102 ? -3.595 4.624 2.557 1.00 93.88 102 PRO A O 1
ATOM 806 N N . GLY A 1 103 ? -4.616 3.149 3.898 1.00 92.75 103 GLY A N 1
ATOM 807 C CA . GLY A 1 103 ? -5.928 3.240 3.253 1.00 92.75 103 GLY A CA 1
ATOM 808 C C . GLY A 1 103 ? -6.135 2.314 2.062 1.00 92.75 103 GLY A C 1
ATOM 809 O O . GLY A 1 103 ? -7.224 2.313 1.484 1.00 92.75 103 GLY A O 1
ATOM 810 N N . TYR A 1 104 ? -5.135 1.504 1.714 1.00 93.69 104 TYR A N 1
ATOM 811 C CA . TYR A 1 104 ? -5.215 0.537 0.630 1.00 93.69 104 TYR A CA 1
ATOM 812 C C . TYR A 1 104 ? -4.847 -0.866 1.114 1.00 93.69 104 TYR A C 1
ATOM 814 O O . TYR A 1 104 ? -4.063 -1.055 2.045 1.00 93.69 104 TYR A O 1
ATOM 822 N N . ARG A 1 105 ? -5.421 -1.858 0.438 1.00 92.94 105 ARG A N 1
ATOM 823 C CA . ARG A 1 105 ? -5.088 -3.276 0.551 1.00 92.94 105 ARG A CA 1
ATOM 824 C C . ARG A 1 105 ? -4.510 -3.799 -0.748 1.00 92.94 105 ARG A C 1
ATOM 826 O O . ARG A 1 105 ? -4.814 -3.289 -1.830 1.00 92.94 105 ARG A O 1
ATOM 833 N N . LEU A 1 106 ? -3.768 -4.890 -0.624 1.00 92.44 106 LEU A N 1
ATOM 834 C CA . LEU A 1 106 ? -3.327 -5.682 -1.758 1.00 92.44 106 LEU A CA 1
ATOM 835 C C . LEU A 1 106 ? -4.536 -6.207 -2.550 1.00 92.44 106 LEU A C 1
ATOM 837 O O . LEU A 1 106 ? -5.462 -6.798 -1.987 1.00 92.44 106 LEU A O 1
ATOM 841 N N . SER A 1 107 ? -4.527 -5.972 -3.861 1.00 91.81 107 SER A N 1
ATOM 842 C CA . SER A 1 107 ? -5.513 -6.513 -4.800 1.00 91.81 107 SER A CA 1
ATOM 843 C C . SER A 1 107 ? -4.887 -7.579 -5.689 1.00 91.81 107 SER A C 1
ATOM 845 O O . SER A 1 107 ? -5.415 -8.685 -5.772 1.00 91.81 107 SER A O 1
ATOM 847 N N . LYS A 1 108 ? -3.743 -7.273 -6.312 1.00 91.06 108 LYS A N 1
ATOM 848 C CA . LYS A 1 108 ? -2.942 -8.247 -7.063 1.00 91.06 108 LYS A CA 1
ATOM 849 C C . LYS A 1 108 ? -1.472 -8.107 -6.704 1.00 91.06 108 LYS A C 1
ATOM 851 O O . LYS A 1 108 ? -0.986 -7.000 -6.479 1.00 91.06 108 LYS A O 1
ATOM 856 N N . LYS A 1 109 ? -0.779 -9.243 -6.645 1.00 90.88 109 LYS A N 1
ATOM 857 C CA . LYS A 1 109 ? 0.673 -9.281 -6.454 1.00 90.88 109 LYS A CA 1
ATOM 858 C C . LYS A 1 109 ? 1.372 -8.739 -7.699 1.00 90.88 109 LYS A C 1
ATOM 860 O O . LYS A 1 109 ? 0.813 -8.793 -8.794 1.00 90.88 109 LYS A O 1
ATOM 865 N N . CYS A 1 110 ? 2.584 -8.244 -7.504 1.00 91.00 110 CYS A N 1
ATOM 866 C CA . CYS A 1 110 ? 3.457 -7.856 -8.599 1.00 91.00 110 CYS A CA 1
ATOM 867 C C . CYS A 1 110 ? 3.798 -9.044 -9.513 1.00 91.00 110 CYS A C 1
ATOM 869 O O . CYS A 1 110 ? 3.752 -10.210 -9.112 1.00 91.00 110 CYS A O 1
ATOM 871 N N . THR A 1 111 ? 4.176 -8.719 -10.743 1.00 89.88 111 THR A N 1
ATOM 872 C CA . THR A 1 111 ? 4.736 -9.631 -11.743 1.00 89.88 111 THR A CA 1
ATOM 873 C C . THR A 1 111 ? 6.098 -9.099 -12.194 1.00 89.88 111 THR A C 1
ATOM 875 O O . THR A 1 111 ? 6.520 -8.038 -11.749 1.00 89.88 111 THR A O 1
ATOM 878 N N . ALA A 1 112 ? 6.792 -9.785 -13.104 1.00 86.81 112 ALA A N 1
ATOM 879 C CA . ALA A 1 112 ? 8.066 -9.294 -13.641 1.00 86.81 112 ALA A CA 1
ATOM 880 C C . ALA A 1 112 ? 7.962 -7.938 -14.368 1.00 86.81 112 ALA A C 1
ATOM 882 O O . ALA A 1 112 ? 8.964 -7.249 -14.520 1.00 86.81 112 ALA A O 1
ATOM 883 N N . THR A 1 113 ? 6.765 -7.552 -14.816 1.00 84.50 113 THR A N 1
ATOM 884 C CA . THR A 1 113 ? 6.542 -6.338 -15.616 1.00 84.50 113 THR A CA 1
ATOM 885 C C . THR A 1 113 ? 5.598 -5.334 -14.962 1.00 84.50 113 THR A C 1
ATOM 887 O O . THR A 1 113 ? 5.458 -4.223 -15.465 1.00 84.50 113 THR A O 1
ATOM 890 N N . SER A 1 114 ? 4.917 -5.703 -13.874 1.00 87.81 114 SER A N 1
ATOM 891 C CA . SER A 1 114 ? 3.928 -4.850 -13.207 1.00 87.81 114 SER A CA 1
ATOM 892 C C . SER A 1 114 ? 4.114 -4.866 -11.697 1.00 87.81 114 SER A C 1
ATOM 894 O O . SER A 1 114 ? 4.251 -5.937 -11.106 1.00 87.81 114 SER A O 1
ATOM 896 N N . ASP A 1 115 ? 4.049 -3.702 -11.054 1.00 89.25 115 ASP A N 1
ATOM 897 C CA . ASP A 1 115 ? 4.051 -3.643 -9.592 1.00 89.25 115 ASP A CA 1
ATOM 898 C C . ASP A 1 115 ? 2.767 -4.221 -8.988 1.00 89.25 115 ASP A C 1
ATOM 900 O O . ASP A 1 115 ? 1.808 -4.599 -9.666 1.00 89.25 115 ASP A O 1
ATOM 904 N N . THR A 1 116 ? 2.762 -4.248 -7.666 1.00 91.00 116 THR A N 1
ATOM 905 C CA . THR A 1 116 ? 1.615 -4.542 -6.829 1.00 91.00 116 THR A CA 1
ATOM 906 C C . THR A 1 116 ? 0.427 -3.628 -7.140 1.00 91.00 116 THR A C 1
ATOM 908 O O . THR A 1 116 ? 0.510 -2.405 -7.035 1.00 91.00 116 THR A O 1
ATOM 911 N N . GLU A 1 117 ? -0.729 -4.222 -7.434 1.00 91.81 117 GLU A N 1
ATOM 912 C CA . GLU A 1 117 ? -1.976 -3.471 -7.574 1.00 91.81 117 GLU A CA 1
ATOM 913 C C . GLU A 1 117 ? -2.659 -3.307 -6.212 1.00 91.81 117 GLU A C 1
ATOM 915 O O . GLU A 1 117 ? -2.967 -4.290 -5.524 1.00 91.81 117 GLU A O 1
ATOM 920 N N . CYS A 1 118 ? -2.972 -2.061 -5.858 1.00 93.19 118 CYS A N 1
ATOM 921 C CA . CYS A 1 118 ? -3.589 -1.693 -4.588 1.00 93.19 118 CYS A CA 1
ATOM 922 C C . CYS A 1 118 ? -5.028 -1.204 -4.772 1.00 93.19 118 CYS A C 1
ATOM 924 O O . CYS A 1 118 ? -5.334 -0.433 -5.680 1.00 93.19 118 CYS A O 1
ATOM 926 N N . LYS A 1 119 ? -5.924 -1.610 -3.868 1.00 93.06 119 LYS A N 1
ATOM 927 C CA . LYS A 1 119 ? -7.333 -1.193 -3.853 1.00 93.06 119 LYS A CA 1
ATOM 928 C C . LYS A 1 119 ? -7.669 -0.504 -2.537 1.00 93.06 119 LYS A C 1
ATOM 930 O O . LYS A 1 119 ? -7.194 -0.929 -1.491 1.00 93.06 119 LYS A O 1
ATOM 935 N N . LYS A 1 120 ? -8.498 0.542 -2.579 1.00 93.19 120 LYS A N 1
ATOM 936 C CA . LYS A 1 120 ? -8.941 1.262 -1.373 1.00 93.19 120 LYS A CA 1
ATOM 937 C C . LYS A 1 120 ? -9.645 0.328 -0.385 1.00 93.19 120 LYS A C 1
ATOM 939 O O . LYS A 1 120 ? -10.362 -0.593 -0.794 1.00 93.19 120 LYS A O 1
ATOM 944 N N . CYS A 1 121 ? -9.449 0.594 0.902 1.00 92.81 121 CYS A N 1
ATOM 945 C CA . CYS A 1 121 ? -10.202 -0.042 1.974 1.00 92.81 121 CYS A CA 1
ATOM 946 C C . CYS A 1 121 ? -11.696 0.272 1.855 1.00 92.81 121 CYS A C 1
ATOM 948 O O . CYS A 1 121 ? -12.080 1.360 1.424 1.00 92.81 121 CYS A O 1
ATOM 950 N N . GLN A 1 122 ? -12.530 -0.708 2.203 1.00 91.69 122 GLN A N 1
ATOM 951 C CA . GLN A 1 122 ? -13.977 -0.513 2.265 1.00 91.69 122 GLN A CA 1
ATOM 952 C C . GLN A 1 122 ? -14.347 0.286 3.514 1.00 91.69 122 GLN A C 1
ATOM 954 O O . GLN A 1 122 ? -13.578 0.353 4.477 1.00 91.69 122 GLN A O 1
ATOM 959 N N . GLU A 1 123 ? -15.538 0.874 3.505 1.00 90.56 123 GLU A N 1
ATOM 960 C CA . GLU A 1 123 ? -16.071 1.578 4.667 1.00 90.56 123 GLU A CA 1
ATOM 961 C C . GLU A 1 123 ? -16.107 0.665 5.898 1.00 90.56 123 GLU A C 1
ATOM 963 O O . GLU A 1 123 ? -16.395 -0.529 5.808 1.00 90.56 123 GLU A O 1
ATOM 968 N N . GLY A 1 124 ? -15.760 1.224 7.057 1.00 90.19 124 GLY A N 1
ATOM 969 C CA . GLY A 1 124 ? -15.617 0.449 8.288 1.00 90.19 124 GLY A CA 1
ATOM 970 C C . GLY A 1 124 ? -14.334 -0.385 8.367 1.00 90.19 124 GLY A C 1
ATOM 971 O O . GLY A 1 124 ? -14.193 -1.161 9.311 1.00 90.19 124 GLY A O 1
ATOM 972 N N . THR A 1 125 ? -13.388 -0.222 7.432 1.00 93.25 125 THR A N 1
ATOM 973 C CA . THR A 1 125 ? -12.052 -0.827 7.514 1.00 93.25 125 THR A CA 1
ATOM 974 C C . THR A 1 125 ? -10.936 0.200 7.340 1.00 93.25 125 THR A C 1
ATOM 976 O O . THR A 1 125 ? -11.097 1.188 6.624 1.00 93.25 125 THR A O 1
ATOM 979 N N . PHE A 1 126 ? -9.787 -0.052 7.967 1.00 93.25 126 PHE A N 1
ATOM 980 C CA . PHE A 1 126 ? -8.624 0.823 7.941 1.00 93.25 126 PHE A CA 1
ATOM 981 C C . PHE A 1 126 ? -7.316 0.056 7.701 1.00 93.25 126 PHE A C 1
ATOM 983 O O . PHE A 1 126 ? -7.185 -1.132 7.992 1.00 93.25 126 PHE A O 1
ATOM 990 N N . SER A 1 127 ? -6.317 0.757 7.179 1.00 94.00 127 SER A N 1
ATOM 991 C CA . SER A 1 127 ? -4.930 0.310 7.076 1.00 94.00 127 SER A CA 1
ATOM 992 C C . SER A 1 127 ? -4.033 1.513 7.340 1.00 94.00 127 SER A C 1
ATOM 994 O O . SER A 1 127 ? -4.000 2.447 6.544 1.00 94.00 127 SER A O 1
ATOM 996 N N . SER A 1 128 ? -3.337 1.534 8.475 1.00 91.56 128 SER A N 1
ATOM 997 C CA . SER A 1 128 ? -2.548 2.698 8.909 1.00 91.56 128 SER A CA 1
ATOM 998 C C . SER A 1 128 ? -1.089 2.671 8.459 1.00 91.56 128 SER A C 1
ATOM 1000 O O . SER A 1 128 ? -0.389 3.676 8.557 1.00 91.56 128 SER A O 1
ATOM 1002 N N . LYS A 1 129 ? -0.609 1.527 7.966 1.00 90.00 129 LYS A N 1
ATOM 1003 C CA . LYS A 1 129 ? 0.797 1.308 7.609 1.00 90.00 129 LYS A CA 1
ATOM 1004 C C . LYS A 1 129 ? 0.919 0.825 6.170 1.00 90.00 129 LYS A C 1
ATOM 1006 O O . LYS A 1 129 ? -0.013 0.235 5.632 1.00 90.00 129 LYS A O 1
ATOM 1011 N N . MET A 1 130 ? 2.103 1.024 5.590 1.00 91.00 130 MET A N 1
ATOM 1012 C CA . MET A 1 130 ? 2.498 0.365 4.344 1.00 91.00 130 MET A CA 1
ATOM 1013 C C . MET A 1 130 ? 2.412 -1.149 4.529 1.00 91.00 130 MET A C 1
ATOM 1015 O O . MET A 1 130 ? 3.176 -1.733 5.302 1.00 91.00 130 MET A O 1
ATOM 1019 N N . SER A 1 131 ? 1.456 -1.781 3.857 1.00 87.56 131 SER A N 1
ATOM 1020 C CA . SER A 1 131 ? 1.137 -3.187 4.077 1.00 87.56 131 SER A CA 1
ATOM 1021 C C . SER A 1 131 ? 0.749 -3.879 2.780 1.00 87.56 131 SER A C 1
ATOM 1023 O O . SER A 1 131 ? 0.181 -3.283 1.872 1.00 87.56 131 SER A O 1
ATOM 1025 N N . PHE A 1 132 ? 1.062 -5.165 2.700 1.00 83.88 132 PHE A N 1
ATOM 1026 C CA . PHE A 1 132 ? 0.547 -6.071 1.673 1.00 83.88 132 PHE A CA 1
ATOM 1027 C C . PHE A 1 132 ? -0.638 -6.902 2.203 1.00 83.88 132 PHE A C 1
ATOM 1029 O O . PHE A 1 132 ? -1.144 -7.781 1.510 1.00 83.88 132 PHE A O 1
ATOM 1036 N N . ALA A 1 133 ? -1.069 -6.653 3.445 1.00 84.19 133 ALA A N 1
ATOM 1037 C CA . ALA A 1 133 ? -2.202 -7.322 4.069 1.00 84.19 133 ALA A CA 1
ATOM 1038 C C . ALA A 1 133 ? -3.549 -6.696 3.657 1.00 84.19 133 ALA A C 1
ATOM 1040 O O . ALA A 1 133 ? -3.619 -5.678 2.961 1.00 84.19 133 ALA A O 1
ATOM 1041 N N . ASN A 1 134 ? -4.634 -7.327 4.110 1.00 88.38 134 ASN A N 1
ATOM 1042 C CA . ASN A 1 134 ? -5.986 -6.790 3.989 1.00 88.38 134 ASN A CA 1
ATOM 1043 C C . ASN A 1 134 ? -6.221 -5.626 4.965 1.00 88.38 134 ASN A C 1
ATOM 1045 O O . ASN A 1 134 ? -5.473 -5.440 5.923 1.00 88.38 134 ASN A O 1
ATOM 1049 N N . CYS A 1 135 ? -7.282 -4.855 4.722 1.00 92.19 135 CYS A N 1
ATOM 1050 C CA . CYS A 1 135 ? -7.727 -3.821 5.652 1.00 92.19 135 CYS A CA 1
ATOM 1051 C C . CYS A 1 135 ? -8.280 -4.458 6.934 1.00 92.19 135 CYS A C 1
ATOM 1053 O O . CYS A 1 135 ? -8.918 -5.511 6.887 1.00 92.19 135 CYS A O 1
ATOM 1055 N N . PHE A 1 136 ? -8.053 -3.802 8.065 1.00 91.75 136 PHE A N 1
ATOM 1056 C CA . PHE A 1 136 ? -8.522 -4.220 9.381 1.00 91.75 136 PHE A CA 1
ATOM 1057 C C . PHE A 1 136 ? -9.860 -3.570 9.707 1.00 91.75 136 PHE A C 1
ATOM 1059 O O . PHE A 1 136 ? -10.140 -2.472 9.240 1.00 91.75 136 PHE A O 1
ATOM 1066 N N . LEU A 1 137 ? -10.696 -4.229 10.507 1.00 92.88 137 LEU A N 1
ATOM 1067 C CA . LEU A 1 137 ? -11.993 -3.675 10.891 1.00 92.88 137 LEU A CA 1
ATOM 1068 C C . LEU A 1 137 ? -11.816 -2.507 11.869 1.00 92.88 137 LEU A C 1
ATOM 1070 O O . LEU A 1 137 ? -11.037 -2.605 12.817 1.00 92.88 137 LEU A O 1
ATOM 1074 N N . CYS A 1 138 ? -12.576 -1.434 11.661 1.00 92.19 138 CYS A N 1
ATOM 1075 C CA . CYS A 1 138 ? -12.676 -0.332 12.609 1.00 92.19 138 CYS A CA 1
ATOM 1076 C C . CYS A 1 138 ? -13.194 -0.826 13.963 1.00 92.19 138 CYS A C 1
ATOM 1078 O O . CYS A 1 138 ? -14.192 -1.553 14.042 1.00 92.19 138 CYS A O 1
ATOM 1080 N N . LEU A 1 139 ? -12.544 -0.388 15.037 1.00 91.00 139 LEU A N 1
ATOM 1081 C CA . LEU A 1 139 ? -12.984 -0.638 16.395 1.00 91.00 139 LEU A CA 1
ATOM 1082 C C . LEU A 1 139 ? -14.287 0.121 16.632 1.00 91.00 139 LEU A C 1
ATOM 1084 O O . LEU A 1 139 ? -14.382 1.314 16.359 1.00 91.00 139 LEU A O 1
ATOM 1088 N N . LYS A 1 140 ? -15.290 -0.575 17.168 1.00 88.56 140 LYS A N 1
ATOM 1089 C CA . LYS A 1 140 ? -16.536 0.053 17.601 1.00 88.56 140 LYS A CA 1
ATOM 1090 C C . LYS A 1 140 ? -16.523 0.233 19.112 1.00 88.56 140 LYS A C 1
ATOM 1092 O O . LYS A 1 140 ? -16.426 -0.747 19.849 1.00 88.56 140 LYS A O 1
ATOM 1097 N N . CYS A 1 141 ? -16.649 1.473 19.573 1.00 87.56 141 CYS A N 1
ATOM 1098 C CA . CYS A 1 141 ? -16.797 1.773 20.994 1.00 87.56 141 CYS A CA 1
ATOM 1099 C C . CYS A 1 141 ? -18.206 1.381 21.462 1.00 87.56 141 CYS A C 1
ATOM 1101 O O . CYS A 1 141 ? -19.204 1.809 20.875 1.00 87.56 141 CYS A O 1
ATOM 1103 N N . LYS A 1 142 ? -18.292 0.562 22.517 1.00 86.06 142 LYS A N 1
ATOM 1104 C CA . LYS A 1 142 ? -19.565 0.206 23.153 1.00 86.06 142 LYS A CA 1
ATOM 1105 C C . LYS A 1 142 ? -20.003 1.347 24.066 1.00 86.06 142 LYS A C 1
ATOM 1107 O O . LYS A 1 142 ? -19.359 1.619 25.077 1.00 86.06 142 LYS A O 1
ATOM 1112 N N . LYS A 1 143 ? -21.112 1.997 23.714 1.00 82.25 143 LYS A N 1
ATOM 1113 C CA . LYS A 1 143 ? -21.692 3.076 24.530 1.00 82.25 143 LYS A CA 1
ATOM 1114 C C . LYS A 1 143 ? -22.125 2.569 25.907 1.00 82.25 143 LYS A C 1
ATOM 1116 O O . LYS A 1 143 ? -21.984 3.279 26.893 1.00 82.25 143 LYS A O 1
ATOM 1121 N N . ASP A 1 144 ? -22.559 1.314 25.968 1.00 84.06 144 ASP A N 1
ATOM 1122 C CA . ASP A 1 144 ? -23.090 0.644 27.161 1.00 84.06 144 ASP A CA 1
ATOM 1123 C C . ASP A 1 144 ? -22.043 0.486 28.279 1.00 84.06 144 ASP A C 1
ATOM 1125 O O . ASP A 1 144 ? -22.392 0.310 29.440 1.00 84.06 144 ASP A O 1
ATOM 1129 N N . SER A 1 145 ? -20.752 0.582 27.943 1.00 83.25 145 SER A N 1
ATOM 1130 C CA . SER A 1 145 ? -19.639 0.577 28.899 1.00 83.25 145 SER A CA 1
ATOM 1131 C C . SER A 1 145 ? -19.088 1.979 29.189 1.00 83.25 145 SER A C 1
ATOM 1133 O O . SER A 1 145 ? -17.962 2.102 29.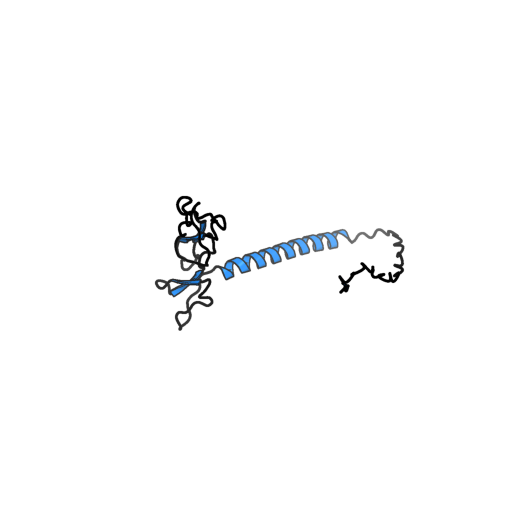664 1.00 83.25 145 SER A O 1
ATOM 1135 N N . GLY A 1 146 ? -19.822 3.041 28.835 1.00 84.94 146 GLY A N 1
ATOM 1136 C CA . GLY A 1 146 ? -19.382 4.430 29.003 1.00 84.94 146 GLY A CA 1
ATOM 1137 C C . GLY A 1 146 ? -18.229 4.846 28.080 1.00 84.94 146 GLY A C 1
ATOM 1138 O O . GLY A 1 146 ? -17.599 5.873 28.315 1.00 84.94 146 GLY A O 1
ATOM 1139 N N . LEU A 1 147 ? -17.927 4.060 27.037 1.00 86.00 147 LEU A N 1
ATOM 1140 C CA . LEU A 1 147 ? -16.861 4.368 26.085 1.00 86.00 147 LEU A CA 1
ATOM 1141 C C . LEU A 1 147 ? -17.409 5.186 24.915 1.00 86.00 147 LEU A C 1
ATOM 1143 O O . LEU A 1 147 ? -18.409 4.827 24.290 1.00 86.00 147 LEU A O 1
ATOM 1147 N N . GLN A 1 148 ? -16.694 6.253 24.574 1.00 87.00 148 GLN A N 1
ATOM 1148 C CA . GLN A 1 148 ? -16.978 7.105 23.425 1.00 87.00 148 GLN A CA 1
ATOM 1149 C C . GLN A 1 148 ? -15.792 7.127 22.461 1.00 87.00 148 GLN A C 1
ATOM 1151 O O . GLN A 1 148 ? -14.646 6.913 22.859 1.00 87.00 148 GLN A O 1
ATOM 1156 N N . TYR A 1 149 ? -16.072 7.388 21.186 1.00 87.75 149 TYR A N 1
ATOM 1157 C CA . TYR A 1 149 ? -15.030 7.525 20.176 1.00 87.75 149 TYR A CA 1
ATOM 1158 C C . TYR A 1 149 ? -14.155 8.739 20.485 1.00 87.75 149 TYR A C 1
ATOM 1160 O O . TYR A 1 149 ? -14.656 9.858 20.585 1.00 87.75 149 TYR A O 1
ATOM 1168 N N . ALA A 1 150 ? -12.847 8.517 20.606 1.00 88.12 150 ALA A N 1
ATOM 1169 C CA . ALA A 1 150 ? -11.872 9.603 20.665 1.00 88.12 150 ALA A CA 1
ATOM 1170 C C . ALA A 1 150 ? -11.675 10.252 19.284 1.00 88.12 150 ALA A C 1
ATOM 1172 O O . ALA A 1 150 ? -11.443 11.452 19.182 1.00 88.12 150 ALA A O 1
ATOM 1173 N N . GLN A 1 151 ? -11.796 9.455 18.221 1.00 89.62 151 GLN A N 1
ATOM 1174 C CA . GLN A 1 151 ? -11.756 9.898 16.834 1.00 89.62 151 GLN A CA 1
ATOM 1175 C C . GLN A 1 151 ? -12.641 9.002 15.966 1.00 89.62 151 GLN A C 1
ATOM 1177 O O . GLN A 1 151 ? -12.988 7.887 16.357 1.00 89.62 151 GLN A O 1
ATOM 1182 N N . ASN A 1 152 ? -12.997 9.496 14.782 1.00 90.50 152 ASN A N 1
ATOM 1183 C CA . ASN A 1 152 ? -13.724 8.703 13.798 1.00 90.50 152 ASN A CA 1
ATOM 1184 C C . ASN A 1 152 ? -12.768 7.772 13.050 1.00 90.50 152 ASN A C 1
ATOM 1186 O O . ASN A 1 152 ? -11.696 8.199 12.615 1.00 90.50 152 ASN A O 1
ATOM 1190 N N . CYS A 1 153 ? -13.201 6.532 12.826 1.00 90.81 153 CYS A N 1
ATOM 1191 C CA . CYS A 1 153 ? -12.452 5.614 11.984 1.00 90.81 153 CYS A CA 1
ATOM 1192 C C . CYS A 1 153 ? -12.485 6.071 10.518 1.00 90.81 153 CYS A C 1
ATOM 1194 O O . CYS A 1 153 ? -13.525 6.460 9.981 1.00 90.81 153 CYS A O 1
ATOM 1196 N N . THR A 1 154 ? -11.336 5.996 9.860 1.00 91.69 154 THR A N 1
ATOM 1197 C CA . THR A 1 154 ? -11.124 6.341 8.451 1.00 91.69 154 THR A CA 1
ATOM 1198 C C . THR A 1 154 ? -10.343 5.223 7.770 1.00 91.69 154 THR A C 1
ATOM 1200 O O . THR A 1 154 ? -9.794 4.349 8.431 1.00 91.69 154 THR A O 1
ATOM 1203 N N . ALA A 1 155 ? -10.205 5.259 6.443 1.00 90.12 155 ALA A N 1
ATOM 1204 C CA . ALA A 1 155 ? -9.407 4.256 5.734 1.00 90.12 155 ALA A CA 1
ATOM 1205 C C . ALA A 1 155 ? -7.948 4.172 6.242 1.00 90.12 155 ALA A C 1
ATOM 1207 O O . ALA A 1 155 ? -7.312 3.132 6.108 1.00 90.12 155 ALA A O 1
ATOM 1208 N N . THR A 1 156 ? -7.408 5.228 6.854 1.00 91.31 156 THR A N 1
ATOM 1209 C CA . THR A 1 156 ? -6.013 5.299 7.319 1.00 91.31 156 THR A CA 1
ATOM 1210 C C . THR A 1 156 ? -5.848 5.232 8.838 1.00 91.31 156 THR A C 1
ATOM 1212 O O . THR A 1 156 ? -4.723 5.089 9.309 1.00 91.31 156 THR A O 1
ATOM 1215 N N . SER A 1 157 ? -6.924 5.350 9.618 1.00 89.94 157 SER A N 1
ATOM 1216 C CA . SER A 1 157 ? -6.857 5.465 11.080 1.00 89.94 157 SER A CA 1
ATOM 1217 C C . SER A 1 157 ? -8.039 4.777 11.747 1.00 89.94 157 SER A C 1
ATOM 1219 O O . SER A 1 157 ? -9.150 4.858 11.233 1.00 89.94 157 SER A O 1
ATOM 1221 N N . ASN A 1 158 ? -7.791 4.145 12.894 1.00 88.88 158 ASN A N 1
ATOM 1222 C CA . ASN A 1 158 ? -8.802 3.475 13.713 1.00 88.88 158 ASN A CA 1
ATOM 1223 C C . ASN A 1 158 ? -9.350 4.394 14.797 1.00 88.88 158 ASN A C 1
ATOM 1225 O O . ASN A 1 158 ? -8.502 4.976 15.512 1.00 88.88 158 ASN A O 1
#

Organism: Scleropages formosus (NCBI:txid113540)

pLDDT: mean 71.31, std 22.41, range [30.03, 94.0]

Solvent-accessible surface area (backbone atoms only — not comparable to full-atom values): 9877 Å² total; per-residue (Å²): 135,88,86,90,86,85,82,86,81,84,81,79,89,76,83,80,84,79,83,79,82,84,78,84,78,81,81,78,82,83,80,85,77,88,76,96,68,103,68,64,68,61,58,52,50,52,46,53,52,45,51,51,47,51,50,50,50,50,50,50,50,57,53,51,52,56,57,62,78,50,54,38,41,76,47,51,98,81,75,51,55,95,45,70,71,52,31,45,77,42,72,97,74,43,27,28,26,56,36,17,52,53,23,24,12,56,69,42,78,52,49,90,90,38,39,43,40,62,37,74,40,54,90,69,18,20,22,69,49,56,29,68,49,76,52,41,74,44,80,78,66,53,60,93,76,76,40,71,75,91,61,78,64,40,36,48,40,100

Secondary structure (DSSP, 8-state):
-------PPP---------------------------TTHHHHHHHHHHHHHHHHHHHHHHHHHHHHHHTS-EEPPTT---TTTTTEEEEGGGTEEEEPBPTTEEEEE---SSS--EEEEPPTTEE--SSBSSPPEEPPPP-GGGT---SS--BTTB-

Sequence (158 aa):
ELAGGGNARQKVETGEKVERRSTRIRRARFVSRGVLGRGEVRHTFTMFTAFRKIQLVSLALLQLVNQVCTTPYLVDSNKKCRNSSTEYLHEPLNLCCSKCPPGYRLSKKCTATSDTECKKCQEGTFSSKMSFANCFLCLKCKKDSGLQYAQNCTATSN